Protein AF-A0A453GX93-F1 (afdb_monomer_lite)

pLDDT: mean 76.84, std 12.55, range [59.25, 97.0]

Organism: Aegilops tauschii subsp. strangulata (NCBI:txid200361)

InterPro domains:
  IPR004963 Pectinacetylesterase/NOTUM [PF03283] (2-32)

Sequence (43 aa):
QQTIAESVGDWFFNRREVKEIDCEYPCNPTCHNAVLDQPYNEE

Secondary structure (DSSP, 8-state):
---HHHHHHHHHTTSS-----PPSSS--TT-----TTSPPP--

Foldseek 3Di:
DDDPVRLVVCVVVVVDDRDDDQDDPVRDPPDDPPPPVDPDDPD

Structure (mmCIF, N/CA/C/O backbone):
data_AF-A0A453GX93-F1
#
_entry.id   AF-A0A453GX93-F1
#
loop_
_atom_site.group_PDB
_atom_site.id
_atom_site.type_symbol
_atom_site.label_atom_id
_atom_site.label_alt_id
_atom_site.label_comp_id
_atom_site.label_asym_id
_atom_site.label_entity_id
_atom_site.label_seq_id
_atom_site.pdbx_PDB_ins_code
_atom_site.Cartn_x
_atom_site.Cartn_y
_atom_site.Cartn_z
_atom_site.occupancy
_atom_site.B_iso_or_equiv
_atom_site.auth_seq_id
_atom_site.auth_comp_id
_atom_site.auth_asym_id
_atom_site.auth_atom_id
_atom_site.pdbx_PDB_model_num
ATOM 1 N N . GLN A 1 1 ? -8.633 -3.247 -5.046 1.00 63.53 1 GLN A N 1
ATOM 2 C CA . GLN A 1 1 ? -7.164 -3.385 -5.039 1.00 63.53 1 GLN A CA 1
ATOM 3 C C . GLN A 1 1 ? -6.625 -2.055 -4.556 1.00 63.53 1 GLN A C 1
ATOM 5 O O . GLN A 1 1 ? -6.999 -1.050 -5.143 1.00 63.53 1 GLN A O 1
ATOM 10 N N . GLN A 1 2 ? -5.902 -2.044 -3.438 1.00 77.31 2 GLN A N 1
ATOM 11 C CA . GLN A 1 2 ? -5.305 -0.832 -2.880 1.00 77.31 2 GLN A CA 1
ATOM 12 C C . GLN A 1 2 ? -3.871 -0.725 -3.408 1.00 77.31 2 GLN A C 1
ATOM 14 O O . GLN A 1 2 ? -3.184 -1.737 -3.526 1.00 77.31 2 GLN A O 1
ATOM 19 N N . THR A 1 3 ? -3.443 0.473 -3.783 1.00 85.25 3 THR A N 1
ATOM 20 C CA . THR A 1 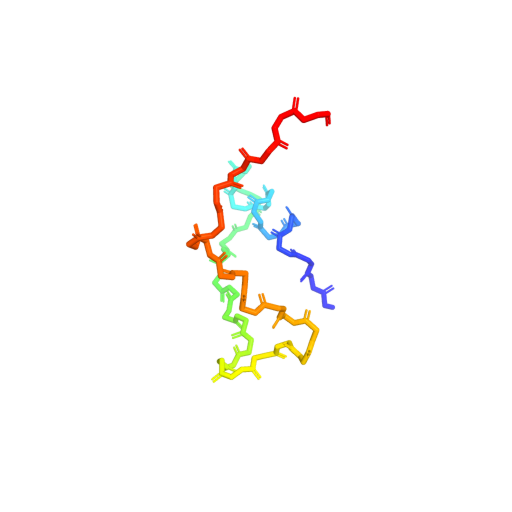3 ? -2.072 0.723 -4.236 1.00 85.25 3 THR A CA 1
ATOM 21 C C . THR A 1 3 ? -1.106 0.763 -3.053 1.00 85.25 3 THR A C 1
ATOM 23 O O . THR A 1 3 ? -1.491 1.098 -1.933 1.00 85.25 3 THR A O 1
ATOM 26 N N . ILE A 1 4 ? 0.181 0.516 -3.315 1.00 83.44 4 ILE A N 1
ATOM 27 C CA . ILE A 1 4 ? 1.240 0.650 -2.300 1.00 83.44 4 ILE A CA 1
ATOM 28 C C . ILE A 1 4 ? 1.217 2.053 -1.675 1.00 83.44 4 ILE A C 1
ATOM 30 O O . ILE A 1 4 ? 1.340 2.187 -0.462 1.00 83.44 4 ILE A O 1
ATOM 34 N N . ALA A 1 5 ? 1.007 3.098 -2.483 1.00 88.81 5 ALA A N 1
ATOM 35 C CA . ALA A 1 5 ? 0.960 4.477 -2.000 1.00 88.81 5 ALA A CA 1
ATOM 36 C C . ALA A 1 5 ? -0.183 4.707 -0.996 1.00 88.81 5 ALA A C 1
ATOM 38 O O . ALA A 1 5 ? 0.015 5.352 0.034 1.00 88.81 5 ALA A O 1
ATOM 39 N N . GLU A 1 6 ? -1.363 4.147 -1.262 1.00 92.06 6 GLU A N 1
ATOM 40 C CA . GLU A 1 6 ? -2.504 4.211 -0.347 1.00 92.06 6 GLU A CA 1
ATOM 41 C C . GLU A 1 6 ? -2.245 3.415 0.938 1.00 92.06 6 GLU A C 1
ATOM 43 O O . GLU A 1 6 ? -2.460 3.944 2.027 1.00 92.06 6 GLU A O 1
ATOM 48 N N . SER A 1 7 ? -1.719 2.188 0.839 1.00 90.75 7 SER A N 1
ATOM 49 C CA . SER A 1 7 ? -1.376 1.370 2.012 1.00 90.75 7 SER A CA 1
ATOM 50 C C . SER A 1 7 ? -0.315 2.039 2.895 1.00 90.75 7 SER A C 1
ATOM 52 O O . SER A 1 7 ? -0.438 2.042 4.120 1.00 90.75 7 SER A O 1
ATOM 54 N N . VAL A 1 8 ? 0.703 2.663 2.292 1.00 91.62 8 VAL A N 1
ATOM 55 C CA . VAL A 1 8 ? 1.725 3.436 3.017 1.00 91.62 8 VAL A CA 1
ATOM 56 C C . VAL A 1 8 ? 1.103 4.649 3.710 1.00 91.62 8 VAL A C 1
ATOM 58 O O . VAL A 1 8 ? 1.420 4.912 4.870 1.00 91.62 8 VAL A O 1
ATOM 61 N N . GLY A 1 9 ? 0.200 5.372 3.041 1.00 94.75 9 GLY A N 1
ATOM 62 C CA . GLY A 1 9 ? -0.509 6.506 3.638 1.00 94.75 9 GLY A CA 1
ATOM 63 C C . GLY A 1 9 ? -1.370 6.095 4.835 1.00 94.75 9 GLY A C 1
ATOM 64 O O . GLY A 1 9 ? -1.335 6.743 5.882 1.00 94.75 9 GLY A O 1
ATOM 65 N N . ASP A 1 10 ? -2.101 4.993 4.710 1.00 95.06 10 ASP A N 1
ATOM 66 C CA . ASP A 1 10 ? -2.935 4.441 5.776 1.00 95.06 10 ASP A CA 1
ATOM 67 C C . ASP A 1 10 ? -2.124 4.070 7.026 1.00 95.06 10 ASP A C 1
ATOM 69 O O . ASP A 1 10 ? -2.532 4.406 8.143 1.00 95.06 10 ASP A O 1
ATOM 73 N N . T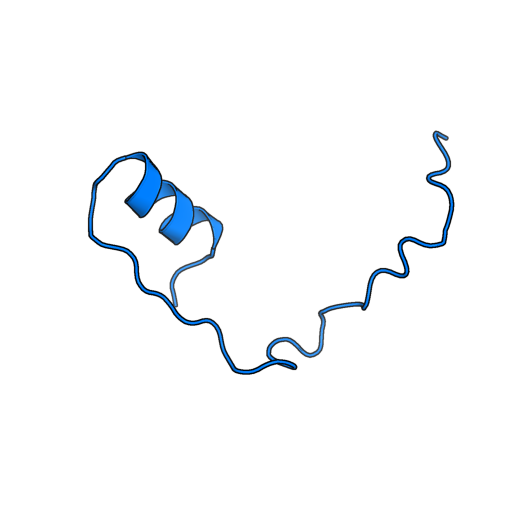RP A 1 11 ? -0.956 3.445 6.840 1.00 93.50 11 TRP A N 1
ATOM 74 C CA . TRP A 1 11 ? -0.023 3.127 7.921 1.00 93.50 11 TRP A CA 1
ATOM 75 C C . TRP A 1 11 ? 0.579 4.391 8.549 1.00 93.50 11 TRP A C 1
ATOM 77 O O . TRP A 1 11 ? 0.514 4.566 9.765 1.00 93.50 11 TRP A O 1
ATOM 87 N N . PHE A 1 12 ? 1.110 5.305 7.730 1.00 95.50 12 PHE A N 1
ATOM 88 C CA . PHE A 1 12 ? 1.800 6.509 8.205 1.00 95.50 12 PHE A CA 1
ATOM 89 C C . PHE A 1 12 ? 0.888 7.413 9.043 1.00 95.50 12 PHE A C 1
ATOM 91 O O . PHE A 1 12 ? 1.288 7.934 10.083 1.00 95.50 12 PHE A O 1
ATOM 98 N N . PHE A 1 13 ? -0.365 7.571 8.617 1.00 97.00 13 PHE A N 1
ATOM 99 C CA . PHE A 1 13 ? -1.355 8.376 9.329 1.00 97.00 13 PHE A CA 1
ATOM 100 C C . PHE A 1 13 ? -2.124 7.593 10.406 1.00 97.00 13 PHE A C 1
ATOM 102 O O . PHE A 1 13 ? -3.073 8.139 10.966 1.00 97.00 13 PHE A O 1
ATOM 109 N N . ASN A 1 14 ? -1.745 6.341 10.700 1.00 93.81 14 ASN A N 1
ATOM 110 C CA . ASN A 1 14 ? -2.450 5.448 11.628 1.00 93.81 14 ASN A CA 1
ATOM 111 C C . ASN A 1 14 ? -3.967 5.381 11.367 1.00 93.81 14 ASN A C 1
ATOM 113 O O . ASN A 1 14 ? -4.773 5.321 12.295 1.00 93.81 14 ASN A O 1
ATOM 117 N N . ARG A 1 15 ? -4.373 5.414 10.093 1.00 95.06 15 ARG A N 1
ATOM 118 C CA . ARG A 1 15 ? -5.792 5.344 9.705 1.00 95.06 15 ARG A CA 1
ATOM 119 C C . ARG A 1 15 ? -6.346 3.940 9.908 1.00 95.06 15 ARG A C 1
ATOM 121 O O . ARG A 1 15 ? -7.525 3.788 10.215 1.00 95.06 15 ARG A O 1
ATOM 128 N N . ARG A 1 16 ? -5.493 2.925 9.737 1.00 93.06 16 ARG A N 1
ATOM 129 C CA . ARG A 1 16 ? -5.794 1.509 9.970 1.00 93.06 16 ARG A CA 1
ATOM 130 C C . ARG A 1 16 ? -4.514 0.702 10.171 1.00 93.06 16 ARG A C 1
ATOM 132 O O . ARG A 1 16 ? -3.433 1.131 9.777 1.00 93.06 16 ARG A O 1
ATOM 139 N N . GLU A 1 17 ? -4.655 -0.499 10.720 1.00 89.31 17 GLU A N 1
ATOM 140 C CA . GLU A 1 17 ? -3.603 -1.512 10.642 1.00 89.31 17 GLU A CA 1
ATOM 141 C C . GLU A 1 17 ? -3.452 -1.976 9.182 1.00 89.31 17 GLU A C 1
ATOM 143 O O . GLU A 1 17 ? -4.441 -2.253 8.493 1.00 89.31 17 GLU A O 1
ATOM 148 N N . VAL A 1 18 ? -2.209 -2.031 8.704 1.00 89.38 18 VAL A N 1
ATOM 149 C CA . VAL A 1 18 ? -1.870 -2.408 7.328 1.00 89.38 18 VAL A CA 1
ATOM 150 C C . VAL A 1 18 ? -1.014 -3.669 7.377 1.00 89.38 18 VAL A C 1
ATOM 152 O O . VAL A 1 18 ? 0.100 -3.653 7.895 1.00 89.38 18 VAL A O 1
ATOM 155 N N . LYS A 1 19 ? -1.556 -4.770 6.851 1.00 81.12 19 LYS A N 1
ATOM 156 C CA . LYS A 1 19 ? -0.882 -6.069 6.679 1.00 81.12 19 LYS A CA 1
ATOM 157 C C . LYS A 1 19 ? -1.210 -6.625 5.295 1.00 81.12 19 LYS A C 1
ATOM 159 O O . LYS A 1 19 ? -1.752 -7.717 5.160 1.00 81.12 19 LYS A O 1
ATOM 164 N N . GLU A 1 20 ? -0.934 -5.821 4.276 1.00 79.81 20 GLU A N 1
ATOM 165 C CA . GLU A 1 20 ? -1.145 -6.218 2.887 1.00 79.81 20 GLU A CA 1
ATOM 166 C C . GLU A 1 20 ? 0.083 -7.000 2.415 1.00 79.81 20 GLU A C 1
ATOM 168 O O . GLU A 1 20 ? 1.185 -6.457 2.333 1.00 79.81 20 GLU A O 1
ATOM 173 N N . ILE A 1 21 ? -0.104 -8.295 2.161 1.00 72.00 21 ILE A N 1
ATOM 174 C CA . ILE A 1 21 ? 0.896 -9.130 1.496 1.00 72.00 21 ILE A CA 1
ATOM 175 C C . ILE A 1 21 ? 0.616 -8.994 0.002 1.00 72.00 21 ILE A C 1
ATOM 177 O O . ILE A 1 21 ? -0.432 -9.439 -0.470 1.00 72.00 21 ILE A O 1
ATOM 181 N N . ASP A 1 22 ? 1.520 -8.335 -0.721 1.00 69.69 22 ASP A N 1
ATOM 182 C CA . ASP A 1 22 ? 1.471 -8.342 -2.183 1.00 69.69 22 ASP A CA 1
ATOM 183 C C . ASP A 1 22 ? 1.741 -9.768 -2.696 1.00 69.69 22 ASP A C 1
ATOM 185 O O . ASP A 1 22 ? 2.260 -10.607 -1.956 1.00 69.69 22 ASP A O 1
ATOM 189 N N . CYS A 1 23 ? 1.346 -10.089 -3.925 1.00 75.69 23 CYS A N 1
ATOM 190 C CA . CYS A 1 23 ? 1.438 -11.466 -4.409 1.00 75.69 23 CYS A CA 1
ATOM 191 C C . CYS A 1 23 ? 2.865 -12.055 -4.360 1.00 75.69 23 CYS A C 1
ATOM 193 O O . CYS A 1 23 ? 3.867 -11.340 -4.295 1.00 75.69 23 CYS A O 1
ATOM 195 N N . GLU A 1 24 ? 2.964 -13.389 -4.334 1.00 71.56 24 GLU A N 1
ATOM 196 C CA . GLU A 1 24 ? 4.252 -14.086 -4.273 1.00 71.56 24 GLU A CA 1
ATOM 197 C C . GLU A 1 24 ? 5.130 -13.680 -5.461 1.00 71.56 24 GLU A C 1
ATOM 199 O O . GLU A 1 24 ? 4.682 -13.662 -6.610 1.00 71.56 24 GLU A O 1
ATOM 204 N N . TYR A 1 25 ? 6.393 -13.338 -5.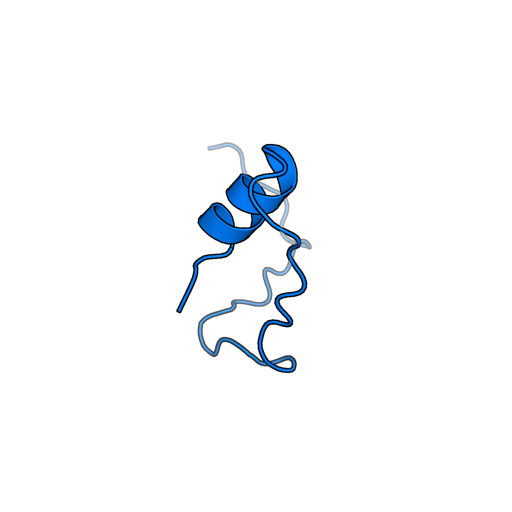196 1.00 62.81 25 TYR A N 1
ATOM 205 C CA . TYR A 1 25 ? 7.327 -13.033 -6.271 1.00 62.81 25 TYR A CA 1
ATOM 206 C C . TYR A 1 25 ? 7.506 -14.271 -7.170 1.00 62.81 25 TYR A C 1
ATOM 208 O O . TYR A 1 25 ? 7.814 -15.345 -6.645 1.00 62.81 25 TYR A O 1
ATOM 216 N N . PRO A 1 26 ? 7.390 -14.147 -8.505 1.00 75.44 26 PRO A N 1
ATOM 217 C CA . PRO A 1 26 ? 7.210 -12.920 -9.286 1.00 75.44 26 PRO A CA 1
ATOM 218 C C . PRO A 1 26 ? 5.734 -12.499 -9.424 1.00 75.44 26 PRO A C 1
ATOM 220 O O . PRO A 1 26 ? 4.956 -13.104 -10.156 1.00 75.44 26 PRO A O 1
ATOM 223 N N . CYS A 1 27 ? 5.383 -11.401 -8.754 1.00 67.94 27 CYS A N 1
ATOM 224 C CA . CYS A 1 27 ? 4.013 -10.906 -8.618 1.00 67.94 27 CYS A CA 1
ATOM 225 C C . CYS A 1 27 ? 3.560 -10.035 -9.801 1.00 67.94 27 CYS A C 1
ATOM 227 O O . CYS A 1 27 ? 2.408 -10.079 -10.231 1.00 67.94 27 CYS A O 1
ATOM 229 N N . ASN A 1 28 ? 4.489 -9.256 -10.365 1.00 67.94 28 ASN A N 1
ATOM 230 C CA . ASN A 1 28 ? 4.211 -8.343 -11.464 1.00 67.94 28 ASN A CA 1
ATOM 231 C C . ASN A 1 28 ? 5.069 -8.702 -12.694 1.00 67.94 28 ASN A C 1
ATOM 233 O O . ASN A 1 28 ? 6.293 -8.552 -12.632 1.00 67.94 28 ASN A O 1
ATOM 237 N N . PRO A 1 29 ? 4.464 -9.124 -13.824 1.00 67.12 29 PRO A N 1
ATOM 238 C CA . PRO A 1 29 ? 5.203 -9.448 -15.045 1.00 67.12 29 PRO A CA 1
ATOM 239 C C . PRO A 1 29 ? 5.869 -8.224 -15.695 1.00 67.12 29 PRO A C 1
ATOM 241 O O . PRO A 1 29 ? 6.714 -8.388 -16.569 1.00 67.12 29 PRO A O 1
ATOM 244 N N . THR A 1 30 ? 5.510 -7.003 -15.281 1.00 66.25 30 THR A N 1
ATOM 245 C CA . THR A 1 30 ? 6.142 -5.749 -15.718 1.00 66.25 30 THR A CA 1
ATOM 246 C C . THR A 1 30 ? 7.236 -5.270 -14.764 1.00 66.25 30 THR A C 1
ATOM 248 O O . THR A 1 30 ? 7.811 -4.207 -14.992 1.00 66.25 30 THR A O 1
ATOM 251 N N . CYS A 1 31 ? 7.513 -5.993 -13.672 1.00 63.62 31 CYS A N 1
ATOM 252 C CA . CYS A 1 31 ? 8.630 -5.661 -12.798 1.00 63.62 31 CYS A CA 1
ATOM 253 C C . CYS A 1 31 ? 9.930 -5.991 -13.535 1.00 63.62 31 CYS A C 1
ATOM 255 O O . CYS A 1 31 ? 10.344 -7.147 -13.630 1.00 63.62 31 CYS A O 1
ATOM 257 N N . HIS A 1 32 ? 10.564 -4.969 -14.102 1.00 66.31 32 HIS A N 1
ATOM 258 C CA . HIS A 1 32 ? 11.927 -5.095 -14.579 1.00 66.31 32 HIS A CA 1
ATOM 259 C C . HIS A 1 32 ? 12.809 -5.326 -13.354 1.00 66.31 32 HIS A C 1
ATOM 261 O O . HIS A 1 32 ? 12.809 -4.506 -12.438 1.00 66.31 32 HIS A O 1
ATOM 267 N N . ASN A 1 33 ? 13.566 -6.425 -13.336 1.00 62.91 33 ASN A N 1
ATOM 268 C CA . ASN A 1 33 ? 14.734 -6.529 -12.470 1.00 62.91 33 ASN A CA 1
ATOM 269 C C . ASN A 1 33 ? 15.657 -5.378 -12.876 1.00 62.91 33 ASN A C 1
ATOM 271 O O 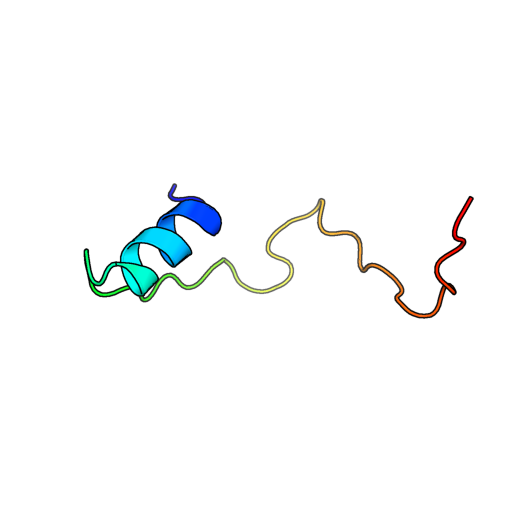. ASN A 1 33 ? 16.417 -5.513 -13.834 1.00 62.91 33 ASN A O 1
ATOM 275 N N . ALA A 1 34 ? 15.497 -4.215 -12.243 1.00 61.28 34 ALA A N 1
ATOM 276 C CA . ALA A 1 34 ? 16.357 -3.073 -12.463 1.00 61.28 34 ALA A CA 1
ATOM 277 C C . ALA A 1 34 ? 17.743 -3.534 -12.027 1.00 61.28 34 ALA A C 1
ATOM 279 O O . ALA A 1 34 ? 18.020 -3.681 -10.838 1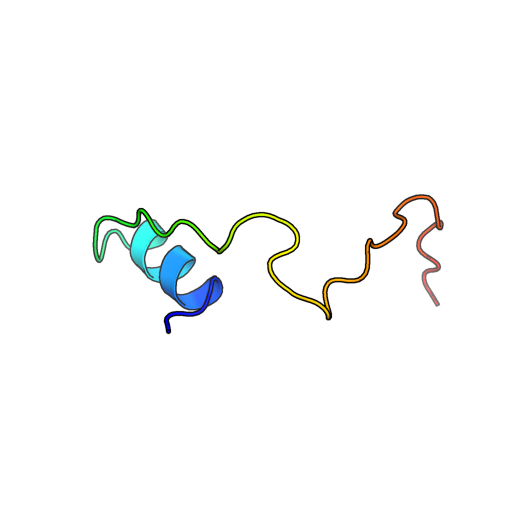.00 61.28 34 ALA A O 1
ATOM 280 N N . VAL A 1 35 ? 18.572 -3.881 -13.006 1.00 61.44 35 VAL A N 1
ATOM 281 C CA . VAL A 1 35 ? 19.975 -4.195 -12.791 1.00 61.44 35 VAL A CA 1
ATOM 282 C C . VAL A 1 35 ? 20.607 -2.890 -12.317 1.00 61.44 35 VAL A C 1
ATOM 284 O O . VAL A 1 35 ? 20.952 -2.030 -13.122 1.00 61.44 35 VAL A O 1
ATOM 287 N N . LEU A 1 36 ? 20.692 -2.721 -10.995 1.00 64.50 36 LEU A N 1
ATOM 288 C CA . LEU A 1 36 ? 21.309 -1.564 -10.338 1.00 64.50 36 LEU A CA 1
ATOM 289 C C . LEU A 1 36 ? 22.825 -1.486 -10.595 1.00 64.50 36 LEU A C 1
ATOM 291 O O . LEU A 1 36 ? 23.459 -0.520 -10.190 1.00 64.50 36 LEU A O 1
ATOM 295 N N . ASP A 1 37 ? 23.402 -2.475 -11.287 1.00 61.56 37 ASP A N 1
ATOM 296 C CA . ASP A 1 37 ? 24.806 -2.468 -11.710 1.00 61.56 37 ASP A CA 1
ATOM 297 C C . ASP A 1 37 ? 25.085 -1.474 -12.850 1.00 61.56 37 ASP A C 1
ATOM 299 O O . ASP A 1 37 ? 26.235 -1.308 -13.259 1.00 61.56 37 ASP A O 1
ATOM 303 N N . GLN A 1 38 ? 24.059 -0.808 -13.390 1.00 66.44 38 GLN A N 1
ATOM 304 C CA . GLN A 1 38 ? 24.274 0.298 -14.315 1.00 66.44 38 GLN A CA 1
ATOM 305 C C . GLN A 1 38 ? 24.520 1.592 -13.526 1.00 66.44 38 GLN A C 1
ATOM 307 O O . GLN A 1 38 ? 23.662 1.986 -12.732 1.00 66.44 38 GLN A O 1
ATOM 312 N N . PRO A 1 39 ? 25.664 2.274 -13.728 1.00 65.62 39 PRO A N 1
ATOM 313 C CA . PRO A 1 39 ? 25.883 3.576 -13.119 1.00 65.62 39 PRO A CA 1
ATOM 314 C C . PRO A 1 39 ? 24.793 4.537 -13.599 1.00 65.62 39 PRO A C 1
ATOM 316 O O . PRO A 1 39 ? 24.475 4.593 -14.788 1.00 65.62 39 PRO A O 1
ATOM 319 N N . TYR A 1 40 ? 24.204 5.276 -12.661 1.00 65.94 40 TYR A N 1
ATOM 320 C CA . TYR A 1 40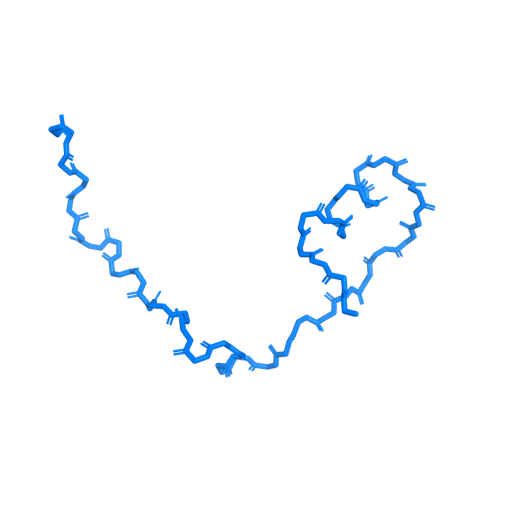 ? 23.288 6.363 -12.978 1.00 65.94 40 TYR A CA 1
ATOM 321 C C . TYR A 1 40 ? 24.033 7.399 -13.835 1.00 65.94 40 TYR A C 1
ATOM 323 O O . TYR A 1 40 ? 25.056 7.927 -13.400 1.00 65.94 40 TYR A O 1
ATOM 331 N N . ASN A 1 41 ? 23.553 7.653 -15.054 1.00 68.69 41 ASN A N 1
ATOM 332 C CA . ASN A 1 41 ? 24.055 8.737 -15.898 1.00 68.69 41 ASN A CA 1
ATOM 333 C C . ASN A 1 41 ? 23.175 9.973 -15.676 1.00 68.69 41 ASN A C 1
ATOM 335 O O . ASN A 1 41 ? 21.979 9.938 -15.954 1.00 68.69 41 ASN A O 1
ATOM 339 N N . GLU A 1 42 ? 23.785 11.043 -15.168 1.00 70.06 42 GLU A N 1
ATOM 340 C CA . GLU A 1 42 ? 23.171 12.341 -14.841 1.00 70.06 42 GLU A CA 1
ATOM 341 C C . GLU A 1 42 ? 23.078 13.298 -16.045 1.00 70.06 42 GLU A C 1
ATOM 343 O O . GLU A 1 42 ? 23.395 14.480 -15.915 1.00 70.06 42 GLU A O 1
ATOM 348 N N . GLU A 1 43 ? 22.685 12.814 -17.226 1.00 59.25 43 GLU A N 1
ATOM 349 C CA . GLU A 1 43 ? 22.351 13.732 -18.333 1.00 59.25 43 GLU A CA 1
ATOM 350 C C . GLU A 1 43 ? 20.930 14.297 -18.205 1.00 59.25 43 GLU A C 1
ATOM 352 O O . GLU A 1 43 ? 19.985 13.505 -17.977 1.00 59.25 43 GLU A O 1
#

Radius of gyration: 15.23 Å; chains: 1; bounding box: 33×28×30 Å